Protein AF-A0A1V4X1W6-F1 (afdb_monomer)

Nearest PDB structures (foldseek):
  5xpy-assembly1_A  TM=8.934E-01  e=1.002E+00  Mus musculus
  6xtj-assembly1_AAA  TM=8.669E-01  e=1.571E+00  Homo sapiens
  5xpz-assembly1_A  TM=8.673E-01  e=2.800E+00  Mus musculus
  8usc-assembly1_B  TM=3.085E-01  e=2.986E+00  Homo sapiens
  5u68-assembly1_A  TM=1.345E-01  e=1.140E+00  Human respiratory syncytial virus A2

Secondary structure (DSSP, 8-state):
---B--EEEEEESSEEEEEE--EETTEE-SEEEEEETTTEEEEEESS-GGGGGGTHHHHIIIII--TTSS-HHHHHHHHHHHHHHHHHHHH----HHHHHHTTGGGT--GGGEEEEEEETTTTEEEEEETTS-EEEEEPPP-

Radius of gyration: 19.86 Å; Cα contacts (8 Å, |Δi|>4): 185; chains: 1; bounding box: 46×30×57 Å

Foldseek 3Di:
DDWDWDFDDFDDDQETEGETFTDDPNDTDAWDWDDDAQRHGYIYGHPALCVCVVCQVVCCVPGHDDPVDDDPVVSSVVSVVRSLVVRCVVVVDDDLCVVCVVVCVVVDDSQQFDDWDADVVQQKIWTQGPVRDIDIDHHDDD

Sequence (142 aa):
MPVRVTSRDTNRLDYGWHRSAIECEGKEIKIVSIIEGRAEGDIYYTNGPEDFFAVDDAVFDMTIYHEEGDTYDTQRDSFARLISAEVMSITGRYPLSDLLDGMRVTGISPHEVRAIEINESERSMKITKTSGEIISVELLAA

Solvent-accessible surface area (backbone atoms only — not comparable to full-atom values): 8517 Å² total; per-residue (Å²): 136,87,76,52,81,53,76,55,69,80,52,93,60,70,45,40,46,22,48,20,66,35,48,55,97,93,36,80,41,58,59,53,74,50,75,48,74,76,67,36,38,39,39,36,18,52,88,47,70,68,55,44,74,80,45,44,68,60,48,36,67,74,56,51,63,57,87,92,59,67,54,69,66,61,49,50,51,53,52,52,51,51,54,50,52,51,43,25,65,76,66,74,56,70,61,62,58,70,72,34,58,81,48,45,88,74,76,54,55,59,90,40,58,66,47,76,48,76,38,77,93,75,31,32,35,40,39,31,31,71,89,68,51,75,48,79,44,81,54,79,85,132

Mean predicted aligned error: 9.62 Å

Structure (mmCIF, N/CA/C/O backbone):
data_AF-A0A1V4X1W6-F1
#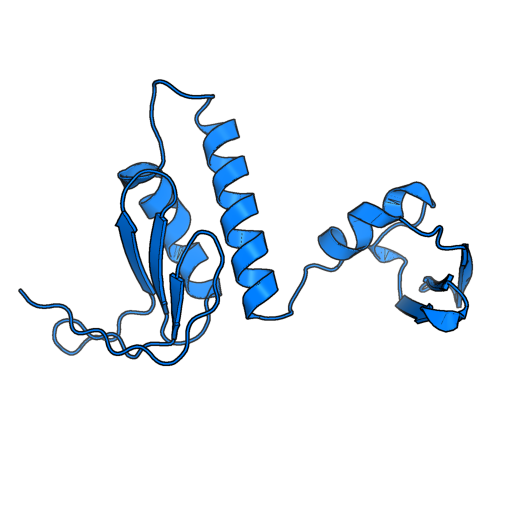
_entry.id   AF-A0A1V4X1W6-F1
#
loop_
_atom_site.group_PDB
_atom_site.id
_atom_site.type_symbol
_atom_site.label_atom_id
_atom_site.label_alt_id
_atom_site.label_comp_id
_atom_site.label_asym_id
_atom_site.label_entity_id
_atom_site.label_seq_id
_atom_site.pdbx_PDB_ins_code
_atom_site.Cartn_x
_atom_site.Cartn_y
_atom_site.Cartn_z
_atom_site.occupancy
_atom_site.B_iso_or_equiv
_atom_site.auth_seq_id
_atom_site.auth_comp_id
_atom_site.auth_asym_id
_atom_site.auth_atom_id
_atom_site.pdbx_PDB_model_num
ATOM 1 N N . MET A 1 1 ? 12.935 -0.883 -28.711 1.00 47.25 1 MET A N 1
ATOM 2 C CA . MET A 1 1 ? 11.951 -1.961 -28.978 1.00 47.25 1 MET A CA 1
ATOM 3 C C . MET A 1 1 ? 10.688 -1.654 -28.182 1.00 47.25 1 MET A C 1
ATOM 5 O O . MET A 1 1 ? 10.845 -1.085 -27.109 1.00 47.25 1 MET A O 1
ATOM 9 N N . PRO A 1 2 ? 9.472 -1.922 -28.691 1.00 60.38 2 PRO A N 1
ATOM 10 C CA . PRO A 1 2 ? 8.252 -1.444 -28.041 1.00 60.38 2 PRO A CA 1
ATOM 11 C C . PRO A 1 2 ? 7.747 -2.421 -26.967 1.00 60.38 2 PRO A C 1
ATOM 13 O O . PRO A 1 2 ? 7.393 -3.555 -27.279 1.00 60.38 2 PRO A O 1
ATOM 16 N N . VAL A 1 3 ? 7.680 -1.963 -25.716 1.00 60.38 3 VAL A N 1
ATOM 17 C CA . VAL A 1 3 ? 6.860 -2.583 -24.661 1.00 60.38 3 VAL A CA 1
ATOM 18 C C . VAL A 1 3 ? 5.398 -2.231 -24.942 1.00 60.38 3 VAL A C 1
ATOM 20 O O . VAL A 1 3 ? 5.100 -1.091 -25.306 1.00 60.38 3 VAL A O 1
ATOM 23 N N . ARG A 1 4 ? 4.481 -3.196 -24.809 1.00 60.34 4 ARG A N 1
ATOM 24 C CA . ARG A 1 4 ? 3.044 -2.972 -25.016 1.00 60.34 4 ARG A CA 1
ATOM 25 C C . ARG A 1 4 ? 2.317 -2.979 -23.676 1.00 60.34 4 ARG A C 1
ATOM 27 O O . ARG A 1 4 ? 2.410 -3.951 -22.935 1.00 60.34 4 ARG A O 1
ATOM 34 N N . VAL A 1 5 ? 1.575 -1.909 -23.404 1.00 66.12 5 VAL A N 1
ATOM 35 C CA . VAL A 1 5 ? 0.785 -1.724 -22.180 1.00 66.12 5 VAL A CA 1
ATOM 36 C C . VAL A 1 5 ? -0.670 -1.464 -22.569 1.00 66.12 5 VAL A C 1
ATOM 38 O O . VAL A 1 5 ? -0.945 -0.790 -23.562 1.00 66.12 5 VAL A O 1
ATOM 41 N N . THR A 1 6 ? -1.626 -2.051 -21.852 1.00 65.50 6 THR A N 1
ATOM 42 C CA . THR A 1 6 ? -3.065 -1.842 -22.084 1.00 65.50 6 THR A CA 1
ATOM 43 C C . THR A 1 6 ? -3.766 -1.746 -20.737 1.00 65.50 6 THR A C 1
ATOM 45 O O . THR A 1 6 ? -3.961 -2.771 -20.084 1.00 65.50 6 THR A O 1
ATOM 48 N N . SER A 1 7 ? -4.118 -0.523 -20.333 1.00 48.66 7 SER A N 1
ATOM 49 C CA . SER A 1 7 ? -4.685 -0.234 -19.017 1.00 48.66 7 SER A CA 1
ATOM 50 C C . SER A 1 7 ? -6.192 -0.458 -18.958 1.00 48.66 7 SER A C 1
ATOM 52 O O . SER A 1 7 ? -6.927 -0.268 -19.934 1.00 48.66 7 SER A O 1
ATOM 54 N N . ARG A 1 8 ? -6.651 -0.874 -17.779 1.00 49.22 8 ARG A N 1
ATOM 55 C CA . ARG A 1 8 ? -8.054 -0.870 -17.374 1.00 49.22 8 ARG A CA 1
ATOM 56 C C . ARG A 1 8 ? -8.092 -0.340 -15.939 1.00 49.22 8 ARG A C 1
ATOM 58 O O . ARG A 1 8 ? -7.504 -0.957 -15.058 1.00 49.22 8 ARG A O 1
ATOM 65 N N . ASP A 1 9 ? -8.758 0.798 -15.768 1.00 50.00 9 ASP A N 1
ATOM 66 C CA . ASP A 1 9 ? -8.992 1.533 -14.514 1.00 50.00 9 ASP A CA 1
ATOM 67 C C . ASP A 1 9 ? -7.821 2.363 -13.952 1.00 50.00 9 ASP A C 1
ATOM 69 O O . ASP A 1 9 ? -6.660 1.972 -14.019 1.00 50.00 9 ASP A O 1
ATOM 73 N N . THR A 1 10 ? -8.172 3.532 -13.395 1.00 45.25 10 THR A N 1
ATOM 74 C CA . THR A 1 10 ? -7.273 4.526 -12.783 1.00 45.25 10 THR A CA 1
ATOM 75 C C . THR A 1 10 ? -7.768 4.896 -11.387 1.00 45.25 10 THR A C 1
ATOM 77 O O . THR A 1 10 ? -8.882 5.412 -11.261 1.00 45.25 10 THR A O 1
ATOM 80 N N . ASN A 1 11 ? -6.927 4.734 -10.366 1.00 43.75 11 ASN A N 1
ATOM 81 C CA . ASN A 1 11 ? -7.090 5.397 -9.067 1.00 43.75 11 ASN A CA 1
ATOM 82 C C . ASN A 1 11 ? -6.104 6.571 -8.989 1.00 43.75 11 ASN A C 1
ATOM 84 O O . ASN A 1 11 ? -4.954 6.426 -9.393 1.00 43.75 11 ASN A O 1
ATOM 88 N N . ARG A 1 12 ? -6.557 7.739 -8.511 1.00 41.41 12 ARG A N 1
ATOM 89 C CA . ARG A 1 12 ? -5.704 8.926 -8.329 1.00 41.41 12 ARG A CA 1
ATOM 90 C C . ARG A 1 12 ? -5.144 8.966 -6.908 1.00 41.41 12 ARG A C 1
ATOM 92 O O . ARG A 1 12 ? -5.855 9.372 -5.991 1.00 41.41 12 ARG A O 1
ATOM 99 N N . LEU A 1 13 ? -3.882 8.572 -6.784 1.00 49.59 13 LEU A N 1
ATOM 100 C CA . LEU A 1 13 ? -2.917 9.015 -5.772 1.00 49.59 13 LEU A CA 1
ATOM 101 C C . LEU A 1 13 ? -1.665 9.513 -6.539 1.00 49.59 13 LEU A C 1
ATOM 103 O O . LEU A 1 13 ? -1.776 9.703 -7.754 1.00 49.59 13 LEU A O 1
ATOM 107 N N . ASP A 1 14 ? -0.548 9.815 -5.871 1.00 70.00 14 ASP A N 1
ATOM 108 C CA . ASP A 1 14 ? 0.637 10.453 -6.483 1.00 70.00 14 ASP A CA 1
ATOM 109 C C . ASP A 1 14 ? 1.159 9.668 -7.712 1.00 70.00 14 ASP A C 1
ATOM 111 O O . ASP A 1 14 ? 1.602 10.274 -8.692 1.00 70.00 14 ASP A O 1
ATOM 115 N N . TYR A 1 15 ? 0.966 8.340 -7.736 1.00 81.44 15 TYR A N 1
ATOM 116 C CA . TYR A 1 15 ? 1.095 7.515 -8.944 1.00 81.44 15 TYR A CA 1
ATOM 117 C C . TYR A 1 15 ? -0.257 7.086 -9.544 1.00 81.44 15 TYR A C 1
ATOM 119 O O . TYR A 1 15 ? -1.222 6.752 -8.850 1.00 81.44 15 TYR A O 1
ATOM 127 N N . GLY A 1 16 ? -0.314 7.008 -10.875 1.00 87.62 16 GLY A N 1
ATOM 128 C CA . GLY A 1 16 ? -1.393 6.352 -11.607 1.00 87.62 16 GLY A CA 1
ATOM 129 C C . GLY A 1 16 ? -1.219 4.834 -11.585 1.00 87.62 16 GLY A C 1
ATOM 130 O O . GLY A 1 16 ? -0.298 4.304 -12.199 1.00 87.62 16 GLY A O 1
ATOM 131 N N . TRP A 1 17 ? -2.106 4.107 -10.905 1.00 90.62 17 TRP A N 1
ATOM 132 C CA . TRP A 1 17 ? -2.043 2.642 -10.845 1.00 90.62 17 TRP A CA 1
ATOM 133 C C . TRP A 1 17 ? -3.004 1.989 -11.830 1.00 90.62 17 TRP A C 1
ATOM 135 O O . TRP A 1 17 ? -4.209 2.245 -11.788 1.00 90.62 17 TRP A O 1
ATOM 145 N N . HIS A 1 18 ? -2.479 1.084 -12.657 1.00 90.38 18 HIS A N 1
ATOM 146 C CA . HIS A 1 18 ? -3.216 0.478 -13.763 1.00 90.38 18 HIS A CA 1
ATOM 147 C C . HIS A 1 18 ? -3.044 -1.033 -13.780 1.00 90.38 18 HIS A C 1
ATOM 149 O O . HIS A 1 18 ? -1.946 -1.556 -14.000 1.00 90.38 18 HIS A O 1
ATOM 155 N N . ARG A 1 19 ? -4.151 -1.769 -13.681 1.00 90.50 19 ARG A N 1
ATOM 156 C CA . ARG A 1 19 ? -4.098 -3.202 -13.959 1.00 90.50 19 ARG A CA 1
ATOM 157 C C . ARG A 1 19 ? -3.978 -3.421 -15.464 1.00 90.50 19 ARG A C 1
ATOM 159 O O . ARG A 1 19 ? -4.804 -2.934 -16.236 1.00 90.50 19 ARG A O 1
ATOM 166 N N . SER A 1 20 ? -2.951 -4.149 -15.887 1.00 89.44 20 SER A N 1
ATOM 167 C CA . SER A 1 20 ? -2.607 -4.309 -17.301 1.00 89.44 20 SER A CA 1
ATOM 168 C C . SER A 1 20 ? -2.058 -5.693 -17.603 1.00 89.44 20 SER A C 1
ATOM 170 O O . SER A 1 20 ? -1.350 -6.277 -16.794 1.00 89.44 20 SER A O 1
ATOM 172 N N . ALA A 1 21 ? -2.331 -6.201 -18.804 1.00 88.81 21 ALA A N 1
ATOM 173 C CA . ALA A 1 21 ? -1.549 -7.300 -19.362 1.00 88.81 21 ALA A CA 1
ATOM 174 C C . ALA A 1 21 ? -0.254 -6.721 -19.944 1.00 88.81 21 ALA A C 1
ATOM 176 O O . ALA A 1 21 ? -0.317 -5.823 -20.788 1.00 88.81 21 ALA A O 1
ATOM 177 N N . ILE A 1 22 ? 0.898 -7.211 -19.483 1.00 90.00 22 ILE A N 1
ATOM 178 C CA . ILE A 1 22 ? 2.210 -6.692 -19.873 1.00 90.00 22 ILE A CA 1
ATOM 179 C C . ILE A 1 22 ? 3.047 -7.845 -20.412 1.00 90.00 22 ILE A C 1
ATOM 181 O O . ILE A 1 22 ? 3.196 -8.884 -19.769 1.00 90.00 22 ILE A O 1
ATOM 185 N N . GLU A 1 23 ? 3.608 -7.649 -21.598 1.00 89.94 23 GLU A N 1
ATOM 186 C CA . GLU A 1 23 ? 4.396 -8.663 -22.283 1.00 89.94 23 GLU A CA 1
ATOM 187 C C . GLU A 1 23 ? 5.621 -8.028 -22.945 1.00 89.94 23 GLU A C 1
ATOM 189 O O . GLU A 1 23 ? 5.535 -6.962 -23.563 1.00 89.94 23 GLU A O 1
ATOM 194 N N . CYS A 1 24 ? 6.761 -8.705 -22.836 1.00 85.25 24 CYS A N 1
ATOM 195 C CA . CYS A 1 24 ? 7.984 -8.380 -23.555 1.00 85.25 24 CYS A CA 1
ATOM 196 C C . CYS A 1 24 ? 8.534 -9.659 -24.199 1.00 85.25 24 CYS A C 1
ATOM 198 O O . CYS A 1 24 ? 8.854 -10.618 -23.502 1.00 85.25 24 CYS A O 1
ATOM 200 N N . GLU A 1 25 ? 8.618 -9.687 -25.532 1.00 88.81 25 GLU A N 1
ATOM 201 C CA . GLU A 1 25 ? 9.162 -10.822 -26.301 1.00 88.81 25 GLU A CA 1
ATOM 202 C C . GLU A 1 25 ? 8.529 -12.192 -25.970 1.00 88.81 25 GLU A C 1
ATOM 204 O O . GLU A 1 25 ? 9.233 -13.192 -25.820 1.00 88.81 25 GLU A O 1
ATOM 209 N N . GLY A 1 26 ? 7.200 -12.271 -25.830 1.00 85.62 26 GLY A N 1
ATOM 210 C CA . GLY A 1 26 ? 6.538 -13.536 -25.483 1.00 85.62 26 GLY A CA 1
ATOM 211 C C . GLY A 1 26 ? 6.534 -13.859 -23.989 1.00 85.62 26 GLY A C 1
ATOM 212 O O . GLY A 1 26 ? 5.999 -14.895 -23.596 1.00 85.62 26 GLY A O 1
ATOM 213 N N . LYS A 1 27 ? 7.157 -13.022 -23.150 1.00 88.12 27 LYS A N 1
ATOM 214 C CA . LYS A 1 27 ? 7.247 -13.227 -21.701 1.00 88.12 27 LYS A CA 1
ATOM 215 C C . LYS A 1 27 ? 6.343 -12.252 -20.971 1.00 88.12 27 LYS A C 1
ATOM 217 O O . LYS A 1 27 ? 6.411 -11.046 -21.199 1.00 88.12 27 LYS A O 1
ATOM 222 N N . GLU A 1 28 ? 5.543 -12.785 -20.059 1.00 89.12 28 GLU A N 1
ATOM 223 C CA . GLU A 1 28 ? 4.740 -11.979 -19.148 1.00 89.12 28 GLU A CA 1
ATOM 224 C C . GLU A 1 28 ? 5.646 -11.183 -18.201 1.00 89.12 28 GLU A C 1
ATOM 226 O O . GLU A 1 28 ? 6.596 -11.718 -17.623 1.00 89.12 28 GLU A O 1
ATOM 231 N N . ILE A 1 29 ? 5.335 -9.900 -18.040 1.00 90.38 29 ILE A N 1
ATOM 232 C CA . ILE A 1 29 ? 5.993 -9.005 -17.093 1.00 90.38 29 ILE A CA 1
ATOM 233 C C . ILE A 1 29 ? 4.996 -8.685 -15.983 1.00 90.38 29 ILE A C 1
ATOM 235 O O . ILE A 1 29 ? 3.863 -8.305 -16.256 1.00 90.38 29 ILE A O 1
ATOM 239 N N . LYS A 1 30 ? 5.413 -8.837 -14.723 1.00 91.94 30 LYS A N 1
ATOM 240 C CA . LYS A 1 30 ? 4.515 -8.621 -13.579 1.00 91.94 30 LYS A CA 1
ATOM 241 C C . LYS A 1 30 ? 4.224 -7.153 -13.300 1.00 91.94 30 LYS A C 1
ATOM 243 O O . LYS A 1 30 ? 3.111 -6.807 -12.916 1.00 91.94 30 LYS A O 1
ATOM 248 N N . ILE A 1 31 ? 5.241 -6.317 -13.474 1.00 92.62 31 ILE A N 1
ATOM 249 C CA . ILE A 1 31 ? 5.223 -4.915 -13.085 1.00 92.62 31 ILE A CA 1
ATOM 250 C C . ILE A 1 31 ? 6.061 -4.090 -14.062 1.00 92.62 31 ILE A C 1
ATOM 252 O O . ILE A 1 31 ? 7.148 -4.507 -14.467 1.00 92.62 31 ILE A O 1
ATOM 256 N N . VAL A 1 32 ? 5.554 -2.923 -14.440 1.00 90.81 32 VAL A N 1
ATOM 257 C CA . VAL A 1 32 ? 6.296 -1.877 -15.150 1.00 90.81 32 VAL A CA 1
ATOM 258 C C . VAL A 1 32 ? 5.939 -0.551 -14.508 1.00 90.81 32 VAL A C 1
ATOM 260 O O . VAL A 1 32 ? 4.763 -0.240 -14.363 1.00 90.81 32 VAL A O 1
ATOM 263 N N . SER A 1 33 ? 6.942 0.246 -14.169 1.00 88.69 33 SER A N 1
ATOM 264 C CA . SER A 1 33 ? 6.752 1.607 -13.682 1.00 88.69 33 SER A CA 1
ATOM 265 C C . SER A 1 33 ? 7.399 2.604 -14.629 1.00 88.69 33 SER A C 1
ATOM 267 O O . SER A 1 33 ? 8.543 2.426 -15.051 1.00 88.69 33 SER A O 1
ATOM 269 N N . ILE A 1 34 ? 6.660 3.656 -14.951 1.00 87.75 34 ILE A N 1
ATOM 270 C CA . ILE A 1 34 ? 7.121 4.805 -15.718 1.00 87.75 34 ILE A CA 1
ATOM 271 C C . ILE A 1 34 ? 7.078 5.981 -14.756 1.00 87.75 34 ILE A C 1
ATOM 273 O O . ILE A 1 34 ? 6.006 6.502 -14.475 1.00 87.75 34 ILE A O 1
ATOM 277 N N . ILE A 1 35 ? 8.236 6.340 -14.212 1.00 81.75 35 ILE A N 1
ATOM 278 C CA . ILE A 1 35 ? 8.356 7.409 -13.221 1.00 81.75 35 ILE A CA 1
ATOM 279 C C . ILE A 1 35 ? 8.777 8.691 -13.939 1.00 81.75 35 ILE A C 1
ATOM 281 O O . ILE A 1 35 ? 9.783 8.716 -14.652 1.00 81.75 35 ILE A O 1
ATOM 285 N N . GLU A 1 36 ? 7.993 9.746 -13.757 1.00 73.19 36 GLU A N 1
ATOM 286 C CA . GLU A 1 36 ? 8.233 11.093 -14.255 1.00 73.19 36 GLU A CA 1
ATOM 287 C C . GLU A 1 36 ? 8.593 12.001 -13.064 1.00 73.19 36 GLU A C 1
ATOM 289 O O . GLU A 1 36 ? 7.819 12.207 -12.135 1.00 73.19 36 GLU A O 1
ATOM 294 N N . GLY A 1 37 ? 9.809 12.552 -13.047 1.00 65.38 37 GLY A N 1
ATOM 295 C CA . GLY A 1 37 ? 10.247 13.401 -11.934 1.00 65.38 37 GLY A CA 1
ATOM 296 C C . GLY A 1 37 ? 10.466 12.630 -10.624 1.00 65.38 37 GLY A C 1
ATOM 297 O O . GLY A 1 37 ? 10.954 11.506 -10.642 1.00 65.38 37 GLY A O 1
ATOM 298 N N . ARG A 1 38 ? 10.193 13.272 -9.475 1.00 60.69 38 ARG A N 1
ATOM 299 C CA . ARG A 1 38 ? 10.545 12.735 -8.141 1.00 60.69 38 ARG A CA 1
ATOM 300 C C . ARG A 1 38 ? 9.457 11.873 -7.489 1.00 60.69 38 ARG A C 1
ATOM 302 O 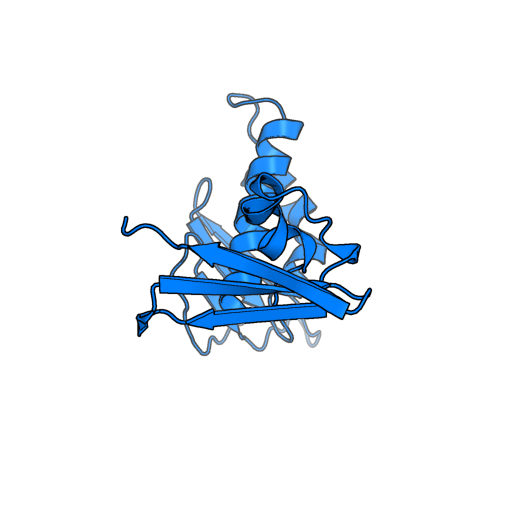O . ARG A 1 38 ? 9.781 11.161 -6.545 1.00 60.69 38 ARG A O 1
ATOM 309 N N . ALA A 1 39 ? 8.200 11.973 -7.927 1.00 62.97 39 ALA A N 1
ATOM 310 C CA . ALA A 1 39 ? 7.071 11.262 -7.312 1.00 62.97 39 ALA A CA 1
ATOM 311 C C . ALA A 1 39 ? 5.805 11.232 -8.192 1.00 62.97 39 ALA A C 1
ATOM 313 O O . ALA A 1 39 ? 4.704 11.120 -7.671 1.00 62.97 39 ALA A O 1
ATOM 314 N N . GLU A 1 40 ? 5.941 11.392 -9.508 1.00 74.69 40 GLU A N 1
ATOM 315 C CA . GLU A 1 40 ? 4.812 11.346 -10.438 1.00 74.69 40 GLU A CA 1
ATOM 316 C C . GLU A 1 40 ? 5.058 10.209 -11.433 1.00 74.69 40 GLU A C 1
ATOM 318 O O . GLU A 1 40 ? 6.198 9.804 -11.667 1.00 74.69 40 GLU A O 1
ATOM 323 N N . GLY A 1 41 ? 4.000 9.646 -12.006 1.00 84.00 41 GLY A N 1
ATOM 324 C CA . GLY A 1 41 ? 4.132 8.617 -13.033 1.00 84.00 41 GLY A CA 1
ATOM 325 C C . GLY A 1 41 ? 3.055 7.548 -12.967 1.00 84.00 41 GLY A C 1
ATOM 326 O O . GLY A 1 41 ? 2.086 7.660 -12.220 1.00 84.00 41 GLY A O 1
ATOM 327 N N . ASP A 1 42 ? 3.248 6.492 -13.750 1.00 89.25 42 ASP A N 1
ATOM 328 C CA . ASP A 1 42 ? 2.312 5.381 -13.868 1.00 89.25 42 ASP A CA 1
ATOM 329 C C . ASP A 1 42 ? 2.958 4.047 -13.481 1.00 89.25 42 ASP A C 1
ATOM 331 O O . ASP A 1 42 ? 4.055 3.703 -13.931 1.00 89.25 42 ASP A O 1
ATOM 335 N N . ILE A 1 43 ? 2.233 3.245 -12.706 1.00 91.44 43 ILE A N 1
ATOM 336 C CA . ILE A 1 43 ? 2.602 1.884 -12.323 1.00 91.44 43 ILE A CA 1
ATOM 337 C C . ILE A 1 43 ? 1.581 0.908 -12.912 1.00 91.44 43 ILE A C 1
ATOM 339 O O . ILE A 1 43 ? 0.380 0.969 -12.644 1.00 91.44 43 ILE A O 1
ATOM 343 N N . TYR A 1 44 ? 2.075 -0.033 -13.708 1.00 92.25 44 TYR A N 1
ATOM 344 C CA . TYR A 1 44 ? 1.296 -1.044 -14.409 1.00 92.25 44 TYR A CA 1
ATOM 345 C C . TYR A 1 44 ? 1.582 -2.426 -13.826 1.00 92.25 44 TYR A C 1
ATOM 347 O O . TYR A 1 44 ? 2.731 -2.863 -13.849 1.00 92.25 44 TYR A O 1
ATOM 355 N N . TYR A 1 45 ? 0.553 -3.143 -13.371 1.00 92.94 45 TYR A N 1
ATOM 356 C CA . TYR A 1 45 ? 0.685 -4.464 -12.735 1.00 92.94 45 TYR A CA 1
ATOM 357 C C . TYR A 1 45 ? -0.254 -5.514 -13.355 1.00 92.94 45 TYR A C 1
ATOM 359 O O . TYR A 1 45 ? -1.371 -5.184 -13.760 1.00 92.94 45 TYR A O 1
ATOM 367 N N . THR A 1 46 ? 0.154 -6.790 -13.406 1.00 90.94 46 THR A N 1
ATOM 368 C CA . THR A 1 46 ? -0.690 -7.878 -13.954 1.00 90.94 46 THR A CA 1
ATOM 369 C C . THR A 1 46 ? -1.634 -8.499 -12.922 1.00 90.94 46 THR A C 1
ATOM 371 O O . THR A 1 46 ? -2.847 -8.597 -13.161 1.00 90.94 46 THR A O 1
ATOM 374 N N . ASN A 1 47 ? -1.111 -8.912 -11.763 1.00 89.88 47 ASN A N 1
ATOM 375 C CA . ASN A 1 47 ? -1.880 -9.670 -10.769 1.00 89.88 47 ASN A CA 1
ATOM 376 C C . ASN A 1 47 ? -2.413 -8.787 -9.646 1.00 89.88 47 ASN A C 1
ATOM 378 O O . ASN A 1 47 ? -3.627 -8.744 -9.433 1.00 89.88 47 ASN A O 1
ATOM 382 N N . GLY A 1 48 ? -1.516 -8.080 -8.964 1.00 91.75 48 GLY A N 1
ATOM 383 C CA . GLY A 1 48 ? -1.849 -7.163 -7.883 1.00 91.75 48 GLY A CA 1
ATOM 384 C C . GLY A 1 48 ? -0.796 -6.065 -7.741 1.00 91.75 48 GLY A C 1
ATOM 385 O O . GLY A 1 48 ? 0.348 -6.264 -8.152 1.00 91.75 48 GLY A O 1
ATOM 386 N N . PRO A 1 49 ? -1.168 -4.906 -7.177 1.00 92.50 49 PRO A N 1
ATOM 387 C CA . PRO A 1 49 ? -0.241 -3.794 -6.985 1.00 92.50 49 PRO A CA 1
ATOM 388 C C . PRO A 1 49 ? 0.917 -4.148 -6.032 1.00 92.50 49 PRO A C 1
ATOM 390 O O . PRO A 1 49 ? 1.972 -3.528 -6.104 1.00 92.50 49 PRO A O 1
ATOM 393 N N . GLU A 1 50 ? 0.781 -5.192 -5.204 1.00 93.75 50 GLU A N 1
ATOM 394 C CA . GLU A 1 50 ? 1.858 -5.699 -4.340 1.00 93.75 50 GLU A CA 1
ATOM 395 C C . GLU A 1 50 ? 3.065 -6.241 -5.111 1.00 93.75 50 GLU A C 1
ATOM 397 O O . GLU A 1 50 ? 4.161 -6.295 -4.555 1.00 93.75 50 GLU A O 1
ATOM 402 N N . ASP A 1 51 ? 2.898 -6.629 -6.382 1.00 92.81 51 ASP A N 1
ATOM 403 C CA . ASP A 1 51 ? 4.021 -7.061 -7.223 1.00 92.81 51 ASP A CA 1
ATOM 404 C C . ASP A 1 51 ? 5.078 -5.943 -7.371 1.00 92.81 51 ASP A C 1
ATOM 406 O O . ASP A 1 51 ? 6.238 -6.232 -7.669 1.00 92.81 51 ASP A O 1
ATOM 410 N N . PHE A 1 52 ? 4.710 -4.679 -7.114 1.00 93.69 52 PHE A N 1
ATOM 411 C CA . PHE A 1 52 ? 5.638 -3.551 -7.092 1.00 93.69 52 PHE A CA 1
ATOM 412 C C . PHE A 1 52 ? 6.709 -3.661 -5.999 1.00 93.69 52 PHE A C 1
ATOM 414 O O . PHE A 1 52 ? 7.844 -3.263 -6.239 1.00 93.69 52 PHE A O 1
ATOM 421 N N . PHE A 1 53 ? 6.422 -4.293 -4.855 1.00 93.44 53 PHE A N 1
ATOM 422 C CA . PHE A 1 53 ? 7.416 -4.503 -3.790 1.00 93.44 53 PHE A CA 1
ATOM 423 C C . PHE A 1 53 ? 8.589 -5.402 -4.212 1.00 93.44 53 PHE A C 1
ATOM 425 O O . PHE A 1 53 ? 9.581 -5.505 -3.504 1.00 93.44 53 PHE A O 1
ATOM 432 N N . ALA A 1 54 ? 8.492 -6.092 -5.353 1.00 92.38 54 ALA A N 1
ATOM 433 C CA . ALA A 1 54 ? 9.612 -6.855 -5.897 1.00 92.38 54 ALA A CA 1
ATOM 434 C C . ALA A 1 54 ? 10.635 -5.980 -6.643 1.00 92.38 54 ALA A C 1
ATOM 436 O O . ALA A 1 54 ? 11.712 -6.469 -6.986 1.00 92.38 54 ALA A O 1
ATOM 437 N N . VAL A 1 55 ? 10.283 -4.729 -6.959 1.00 91.88 55 VAL A N 1
ATOM 438 C CA . VAL A 1 55 ? 11.099 -3.811 -7.766 1.00 91.88 55 VAL A CA 1
ATOM 439 C C . VAL A 1 55 ? 11.252 -2.425 -7.139 1.00 91.88 55 VAL A C 1
ATOM 441 O O . VAL A 1 55 ? 11.971 -1.600 -7.699 1.00 91.88 55 VAL A O 1
ATOM 444 N N . ASP A 1 56 ? 10.601 -2.153 -6.009 1.00 92.31 56 ASP A N 1
ATOM 445 C CA . ASP A 1 56 ? 10.543 -0.824 -5.396 1.00 92.31 56 ASP A CA 1
ATOM 446 C C . ASP A 1 56 ? 11.927 -0.310 -4.977 1.00 92.31 56 ASP A C 1
ATOM 448 O O . ASP A 1 56 ? 12.221 0.855 -5.221 1.00 92.31 56 ASP A O 1
ATOM 452 N N . ASP A 1 57 ? 12.804 -1.173 -4.455 1.00 92.56 57 ASP A N 1
ATOM 453 C CA . ASP A 1 57 ? 14.204 -0.834 -4.160 1.00 92.56 57 ASP A CA 1
ATOM 454 C C . ASP A 1 57 ? 14.940 -0.338 -5.414 1.00 92.56 57 ASP A C 1
ATOM 456 O O . ASP A 1 57 ? 15.568 0.718 -5.402 1.00 92.56 57 ASP A O 1
ATOM 460 N N . ALA A 1 58 ? 14.809 -1.056 -6.534 1.00 91.88 58 ALA A N 1
ATOM 461 C CA . ALA A 1 58 ? 15.463 -0.674 -7.784 1.00 91.88 58 ALA A CA 1
ATOM 462 C C . ALA A 1 58 ? 14.885 0.629 -8.356 1.00 91.88 58 ALA A C 1
ATOM 464 O O . ALA A 1 58 ? 15.626 1.468 -8.865 1.00 91.88 58 ALA A O 1
ATOM 465 N N . VAL A 1 59 ? 13.565 0.817 -8.266 1.00 90.31 59 VAL A N 1
ATOM 466 C CA . VAL A 1 59 ? 12.916 2.070 -8.669 1.00 90.31 59 VAL A CA 1
ATOM 467 C C . VAL A 1 59 ? 13.414 3.223 -7.801 1.00 90.31 59 VAL A C 1
ATOM 469 O O . VAL A 1 59 ? 13.773 4.274 -8.337 1.00 90.31 59 VAL A O 1
ATOM 472 N N . PHE A 1 60 ? 13.495 3.018 -6.487 1.00 91.00 60 PHE A N 1
ATOM 473 C CA . PHE A 1 60 ? 13.987 4.015 -5.551 1.00 91.00 60 PHE A CA 1
ATOM 474 C C . PHE A 1 60 ? 15.41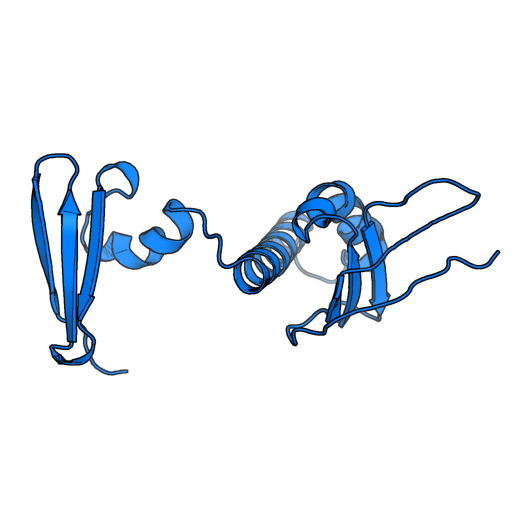6 4.442 -5.894 1.00 91.00 60 PHE A C 1
ATOM 476 O O . PHE A 1 60 ? 15.647 5.622 -6.160 1.00 91.00 60 PHE A O 1
ATOM 483 N N . ASP A 1 61 ? 16.336 3.483 -5.995 1.00 90.38 61 ASP A N 1
ATOM 484 C CA . ASP A 1 61 ? 17.754 3.736 -6.264 1.00 90.38 61 ASP A CA 1
ATOM 485 C C . ASP A 1 61 ? 17.990 4.433 -7.605 1.00 90.38 61 ASP A C 1
ATOM 487 O O . ASP A 1 61 ? 18.865 5.291 -7.727 1.00 90.38 61 ASP A O 1
ATOM 491 N N . MET A 1 62 ? 17.225 4.056 -8.631 1.00 87.31 62 MET A N 1
ATOM 492 C CA . MET A 1 62 ? 17.449 4.541 -9.992 1.00 87.31 62 MET A CA 1
ATOM 493 C C . MET A 1 62 ? 16.744 5.860 -10.303 1.00 87.31 62 MET A C 1
ATOM 495 O O . MET A 1 62 ? 17.177 6.559 -11.221 1.00 87.31 62 MET A O 1
ATOM 499 N N . THR A 1 63 ? 15.637 6.174 -9.621 1.00 84.06 63 THR A N 1
ATOM 500 C CA . THR A 1 63 ? 14.752 7.280 -10.037 1.00 84.06 63 THR A CA 1
ATOM 501 C C . THR A 1 63 ? 14.347 8.240 -8.924 1.00 84.06 63 THR A C 1
ATOM 503 O O . THR A 1 63 ? 14.112 9.411 -9.216 1.00 84.06 63 THR A O 1
ATOM 506 N N . ILE A 1 64 ? 14.294 7.793 -7.666 1.00 85.31 64 ILE A N 1
ATOM 507 C CA . ILE A 1 64 ? 13.767 8.595 -6.548 1.00 85.31 64 ILE A CA 1
ATOM 508 C C . ILE A 1 64 ? 14.896 9.165 -5.682 1.00 85.31 64 ILE A C 1
ATOM 510 O O . ILE A 1 64 ? 14.847 10.329 -5.269 1.00 85.31 64 ILE A O 1
ATOM 514 N N . TYR A 1 65 ? 15.915 8.352 -5.399 1.00 86.69 65 TYR A N 1
ATOM 515 C CA . TYR A 1 65 ? 17.025 8.744 -4.544 1.00 86.69 65 TYR A CA 1
ATOM 516 C C . TYR A 1 65 ? 17.827 9.898 -5.154 1.00 86.69 65 TYR A C 1
ATOM 518 O O . TYR A 1 65 ? 18.133 9.929 -6.347 1.00 86.69 65 TYR A O 1
ATOM 526 N N . HIS A 1 66 ? 18.198 10.855 -4.306 1.00 83.62 66 HIS A N 1
ATOM 527 C CA . HIS A 1 66 ? 19.063 11.968 -4.676 1.00 83.62 66 HIS A CA 1
ATOM 528 C C . HIS A 1 66 ? 19.930 12.411 -3.495 1.00 83.62 66 HIS A C 1
ATOM 530 O O . HIS A 1 66 ? 19.475 12.469 -2.354 1.00 83.62 66 HIS A O 1
ATOM 536 N N . GLU A 1 67 ? 21.183 12.768 -3.783 1.00 84.44 67 GLU A N 1
ATOM 537 C CA . GLU A 1 67 ? 22.186 13.109 -2.762 1.00 84.44 67 GLU A CA 1
ATOM 538 C C . GLU A 1 67 ? 21.964 14.482 -2.110 1.00 84.44 67 GLU A C 1
ATOM 540 O O . GLU A 1 67 ? 22.408 14.716 -0.991 1.00 84.44 67 GLU A O 1
ATOM 545 N N . GLU A 1 68 ? 21.265 15.396 -2.788 1.00 78.56 68 GLU A N 1
ATOM 546 C CA . GLU A 1 68 ? 20.997 16.757 -2.290 1.00 78.56 68 GLU A CA 1
ATOM 547 C C . GLU A 1 68 ? 19.839 16.825 -1.271 1.00 78.56 68 GLU A C 1
ATOM 549 O O . GLU A 1 68 ? 19.442 17.915 -0.854 1.00 78.56 68 GLU A O 1
ATOM 554 N N . GLY A 1 69 ? 19.256 15.678 -0.917 1.00 68.94 69 GLY A N 1
ATOM 555 C CA . GLY A 1 69 ? 18.105 15.561 -0.026 1.00 68.94 69 GLY A CA 1
ATOM 556 C C . GLY A 1 69 ? 18.461 15.178 1.413 1.00 68.94 69 GLY A C 1
ATOM 557 O O . GLY A 1 69 ? 19.551 15.438 1.917 1.00 68.94 69 GLY A O 1
ATOM 558 N N . ASP A 1 70 ? 17.494 14.546 2.079 1.00 79.44 70 ASP A N 1
ATOM 559 C CA . ASP A 1 70 ? 17.690 13.873 3.368 1.00 79.44 70 ASP A CA 1
ATOM 560 C C . ASP A 1 70 ? 18.634 12.661 3.211 1.00 79.44 70 ASP A C 1
ATOM 562 O O . ASP A 1 70 ? 19.107 12.350 2.114 1.00 79.44 70 ASP A O 1
ATOM 566 N N . THR A 1 71 ? 18.905 11.928 4.285 1.00 90.88 71 THR A N 1
ATOM 567 C CA . THR A 1 71 ? 19.672 10.684 4.194 1.00 90.88 71 THR A CA 1
ATOM 568 C C . THR A 1 71 ? 18.959 9.662 3.306 1.00 90.88 71 THR A C 1
ATOM 570 O O . THR A 1 71 ? 17.736 9.691 3.138 1.00 90.88 71 THR A O 1
ATOM 573 N N . TYR A 1 72 ? 19.740 8.737 2.744 1.00 91.19 72 TYR A N 1
ATOM 574 C CA . TYR A 1 72 ? 19.208 7.602 1.991 1.00 91.19 72 TYR A CA 1
ATOM 575 C C . TYR A 1 72 ? 18.103 6.882 2.778 1.00 91.19 72 TYR A C 1
ATOM 577 O O . TYR A 1 72 ? 17.020 6.668 2.242 1.00 91.19 72 TYR A O 1
ATOM 585 N N . ASP A 1 73 ? 18.345 6.603 4.063 1.00 93.12 73 ASP A N 1
ATOM 586 C CA . ASP A 1 73 ? 17.402 5.892 4.930 1.00 93.12 73 ASP A CA 1
ATOM 587 C C . ASP A 1 73 ? 16.083 6.661 5.088 1.00 93.12 73 ASP A C 1
ATOM 589 O O . ASP A 1 73 ? 15.011 6.096 4.879 1.00 93.12 73 ASP A O 1
ATOM 593 N N . THR A 1 74 ? 16.137 7.970 5.363 1.00 90.06 74 THR A N 1
ATOM 594 C CA . THR A 1 74 ? 14.918 8.781 5.503 1.00 90.06 74 THR A CA 1
ATOM 595 C C . THR A 1 7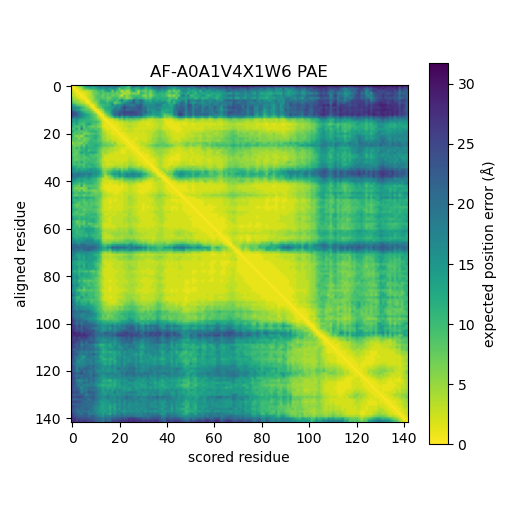4 ? 14.126 8.841 4.195 1.00 90.06 74 THR A C 1
ATOM 597 O O . THR A 1 74 ? 12.896 8.738 4.196 1.00 90.06 74 THR A O 1
ATOM 600 N N . GLN A 1 75 ? 14.817 9.004 3.062 1.00 89.06 75 GLN A N 1
ATOM 601 C CA . GLN A 1 75 ? 14.175 9.020 1.748 1.00 89.06 75 GLN A CA 1
ATOM 602 C C . GLN A 1 75 ? 13.544 7.659 1.418 1.00 89.06 75 GLN A C 1
ATOM 604 O O . GLN A 1 75 ? 12.407 7.614 0.940 1.00 89.06 75 GLN A O 1
ATOM 609 N N . ARG A 1 76 ? 14.243 6.556 1.719 1.00 93.19 76 ARG A N 1
ATOM 610 C CA . ARG A 1 76 ? 13.771 5.187 1.477 1.00 93.19 76 ARG A CA 1
ATOM 611 C C . ARG A 1 76 ? 12.544 4.867 2.316 1.00 93.19 76 ARG A C 1
ATOM 613 O O . ARG A 1 76 ? 11.590 4.305 1.776 1.00 93.19 76 ARG A O 1
ATOM 620 N N . ASP A 1 77 ? 12.546 5.258 3.588 1.00 91.00 77 ASP A N 1
ATOM 621 C CA . ASP A 1 77 ? 11.416 5.083 4.502 1.00 91.00 77 ASP A CA 1
ATOM 622 C C . ASP A 1 77 ? 10.198 5.898 4.054 1.00 91.00 77 ASP A C 1
ATOM 624 O O . ASP A 1 77 ? 9.070 5.400 4.064 1.00 91.00 77 ASP A O 1
ATOM 628 N N . SER A 1 78 ? 10.413 7.142 3.617 1.00 87.94 78 SER A N 1
ATOM 629 C CA . SER A 1 78 ? 9.346 7.995 3.085 1.00 87.94 78 SER A CA 1
ATOM 630 C C . SER A 1 78 ? 8.702 7.372 1.841 1.00 87.94 78 SER A C 1
ATOM 632 O O . SER A 1 78 ? 7.478 7.227 1.776 1.00 87.94 78 SER A O 1
ATOM 634 N N . PHE A 1 79 ? 9.524 6.913 0.892 1.00 89.69 79 PHE A N 1
ATOM 635 C CA . PHE A 1 79 ? 9.054 6.229 -0.311 1.00 89.69 79 PHE A CA 1
ATOM 636 C C . PHE A 1 79 ? 8.325 4.916 0.016 1.00 89.69 79 PHE A C 1
ATOM 638 O O . PHE A 1 79 ? 7.227 4.684 -0.489 1.00 89.69 79 PHE A O 1
ATOM 645 N N . ALA A 1 80 ? 8.873 4.098 0.925 1.00 91.31 80 ALA A N 1
ATOM 646 C CA . ALA A 1 80 ? 8.245 2.852 1.376 1.00 91.31 80 ALA A CA 1
ATOM 647 C C . ALA A 1 80 ? 6.833 3.094 1.919 1.00 91.31 80 ALA A C 1
ATOM 649 O O . ALA A 1 80 ? 5.892 2.364 1.593 1.00 91.31 80 ALA A O 1
ATOM 650 N N . ARG A 1 81 ? 6.687 4.130 2.754 1.00 87.81 81 ARG A N 1
ATOM 651 C CA . ARG A 1 81 ? 5.412 4.500 3.372 1.00 87.81 81 ARG A CA 1
ATOM 652 C C . ARG A 1 81 ? 4.397 4.977 2.345 1.00 87.81 81 ARG A C 1
ATOM 654 O O . ARG A 1 81 ? 3.235 4.595 2.455 1.00 87.81 81 ARG A O 1
ATOM 661 N N . LEU A 1 82 ? 4.825 5.777 1.368 1.00 88.19 82 LEU A N 1
ATOM 662 C CA . LEU A 1 82 ? 3.958 6.255 0.292 1.00 88.19 82 LEU A CA 1
ATOM 663 C C . LEU A 1 82 ? 3.414 5.082 -0.528 1.00 88.19 82 LEU A C 1
ATOM 665 O O . LEU A 1 82 ? 2.201 4.902 -0.600 1.00 88.19 82 LEU A O 1
ATOM 669 N N . ILE A 1 83 ? 4.296 4.226 -1.049 1.00 90.81 83 ILE A N 1
ATOM 670 C CA . ILE A 1 83 ? 3.900 3.062 -1.855 1.00 90.81 83 ILE A CA 1
ATOM 671 C C . ILE A 1 83 ? 2.997 2.120 -1.056 1.00 90.81 83 ILE A C 1
ATOM 673 O O . ILE A 1 83 ? 1.968 1.666 -1.555 1.00 90.81 83 ILE A O 1
ATOM 677 N N . SER A 1 84 ? 3.338 1.859 0.208 1.00 90.81 84 SER A N 1
ATOM 678 C CA . SER A 1 84 ? 2.514 1.022 1.084 1.00 90.81 84 SER A CA 1
ATOM 679 C C . SER A 1 84 ? 1.105 1.597 1.253 1.00 90.81 84 SER A C 1
ATOM 681 O O . SER A 1 84 ? 0.130 0.857 1.137 1.00 90.81 84 SER A O 1
ATOM 683 N N . ALA A 1 85 ? 0.976 2.910 1.465 1.00 85.88 85 ALA A N 1
ATOM 684 C CA . ALA A 1 85 ? -0.321 3.566 1.602 1.00 85.88 85 ALA A CA 1
ATOM 685 C C . ALA A 1 85 ? -1.168 3.466 0.320 1.00 85.88 85 ALA A C 1
ATOM 687 O O . ALA A 1 85 ? -2.367 3.186 0.400 1.00 85.88 85 ALA A O 1
ATOM 688 N N . GLU A 1 86 ? -0.559 3.638 -0.856 1.00 88.75 86 GLU A N 1
ATOM 689 C CA . GLU A 1 86 ? -1.259 3.507 -2.137 1.00 88.75 86 GLU A CA 1
ATOM 690 C C . GLU A 1 86 ? -1.726 2.069 -2.393 1.00 88.75 86 GLU A C 1
ATOM 692 O O . GLU A 1 86 ? -2.897 1.842 -2.705 1.00 88.75 86 GLU A O 1
ATOM 697 N N . VAL A 1 87 ? -0.854 1.078 -2.178 1.00 91.56 87 VAL A N 1
ATOM 698 C CA . VAL A 1 87 ? -1.193 -0.348 -2.315 1.00 91.56 87 VAL A CA 1
ATOM 699 C C . VAL A 1 87 ? -2.341 -0.736 -1.373 1.00 91.56 87 VAL A C 1
ATOM 701 O O . VAL A 1 87 ? -3.285 -1.417 -1.793 1.00 91.56 87 VAL A O 1
ATOM 704 N N . MET A 1 88 ? -2.319 -0.280 -0.116 1.00 88.88 88 MET A N 1
ATOM 705 C CA . MET A 1 88 ? -3.414 -0.519 0.835 1.00 88.88 88 MET A CA 1
ATOM 706 C C . MET A 1 88 ? -4.716 0.149 0.383 1.00 88.88 88 MET A C 1
ATOM 708 O O . MET A 1 88 ? -5.779 -0.467 0.466 1.00 88.88 88 MET A O 1
ATOM 712 N N . SER A 1 89 ? -4.643 1.372 -0.151 1.00 86.50 89 SER A N 1
ATOM 713 C CA . SER A 1 89 ? -5.807 2.089 -0.682 1.00 86.50 89 SER A CA 1
ATOM 714 C C . SER A 1 89 ? -6.439 1.366 -1.876 1.00 86.50 89 SER A C 1
ATOM 716 O O . SER A 1 89 ? -7.660 1.225 -1.932 1.00 86.50 89 SER A O 1
ATOM 718 N N . ILE A 1 90 ? -5.623 0.848 -2.800 1.00 87.88 90 ILE A N 1
ATOM 719 C CA . ILE A 1 90 ? -6.095 0.120 -3.988 1.00 87.88 90 ILE A CA 1
ATOM 720 C C . ILE A 1 90 ? -6.725 -1.220 -3.604 1.00 87.88 90 ILE A C 1
ATOM 722 O O . ILE A 1 90 ? -7.718 -1.640 -4.197 1.00 87.88 90 ILE A O 1
ATOM 726 N N . THR A 1 91 ? -6.137 -1.918 -2.635 1.00 88.62 91 THR A N 1
ATOM 727 C CA . THR A 1 91 ? -6.521 -3.298 -2.307 1.00 88.62 91 THR A CA 1
ATOM 728 C C . THR A 1 91 ? -7.573 -3.384 -1.206 1.00 88.62 91 THR A C 1
ATOM 730 O O . THR A 1 91 ? -8.208 -4.428 -1.053 1.00 88.62 91 THR A O 1
ATOM 733 N N . GLY A 1 92 ? -7.739 -2.322 -0.412 1.00 84.44 92 GLY A N 1
ATOM 734 C CA . GLY A 1 92 ? -8.537 -2.326 0.813 1.00 84.44 92 GLY A CA 1
ATOM 735 C C . GLY A 1 92 ? -7.967 -3.230 1.912 1.00 84.44 92 GLY A C 1
ATOM 736 O O . GLY A 1 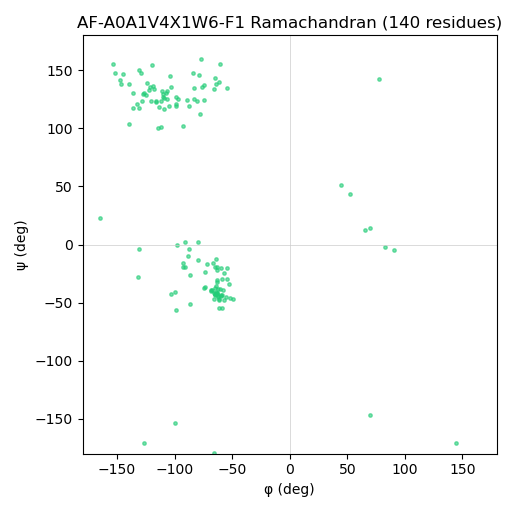92 ? -8.666 -3.534 2.880 1.00 84.44 92 GLY A O 1
ATOM 737 N N . ARG A 1 93 ? -6.724 -3.708 1.766 1.00 84.62 93 ARG A N 1
ATOM 738 C CA . ARG A 1 93 ? -6.064 -4.609 2.716 1.00 84.62 93 ARG A CA 1
ATOM 739 C C . ARG A 1 93 ? -5.040 -3.827 3.518 1.00 84.62 93 ARG A C 1
ATOM 741 O O . ARG A 1 93 ? -4.083 -3.318 2.954 1.00 84.62 93 ARG A O 1
ATOM 748 N N . TYR A 1 94 ? -5.223 -3.794 4.831 1.00 83.12 94 TYR A N 1
ATOM 749 C CA . TYR A 1 94 ? -4.343 -3.092 5.760 1.00 83.12 94 TYR A CA 1
ATOM 750 C C . TYR A 1 94 ? -3.733 -4.093 6.744 1.00 83.12 94 TYR A C 1
ATOM 752 O O . TYR A 1 94 ? -4.464 -4.953 7.256 1.00 83.12 94 TYR A O 1
ATOM 760 N N . PRO A 1 95 ? -2.426 -4.006 7.051 1.00 78.44 95 PRO A N 1
ATOM 761 C CA . PRO A 1 95 ? -1.872 -4.670 8.215 1.00 78.44 95 PRO A CA 1
ATOM 762 C C . PRO A 1 95 ? -2.651 -4.236 9.450 1.00 78.44 95 PRO A C 1
ATOM 764 O O . PRO A 1 95 ? -2.936 -3.054 9.646 1.00 78.44 95 PRO A O 1
ATOM 767 N N . LEU A 1 96 ? -2.999 -5.203 10.299 1.00 73.31 96 LEU A N 1
ATOM 768 C CA . LEU A 1 96 ? -3.727 -4.898 11.523 1.00 73.31 96 LEU A CA 1
ATOM 769 C C . LEU A 1 96 ? -2.926 -3.911 12.387 1.00 73.31 96 LEU A C 1
ATOM 771 O O . LEU A 1 96 ? -3.502 -2.979 12.922 1.00 73.31 96 LEU A O 1
ATOM 775 N N . SER A 1 97 ? -1.600 -4.053 12.467 1.00 74.88 97 SER A N 1
ATOM 776 C CA . SER A 1 97 ? -0.730 -3.089 13.154 1.00 74.88 97 SER A CA 1
ATOM 777 C C . SER A 1 97 ? -0.953 -1.655 12.689 1.00 74.88 97 SER A C 1
ATOM 779 O O . SER A 1 97 ? -1.106 -0.781 13.527 1.00 74.88 97 SER A O 1
ATOM 781 N N . ASP A 1 98 ? -1.041 -1.424 11.384 1.00 72.00 98 ASP A N 1
ATOM 782 C CA . ASP A 1 98 ? -1.096 -0.080 10.808 1.00 72.00 98 ASP A CA 1
ATOM 783 C C . ASP A 1 98 ? -2.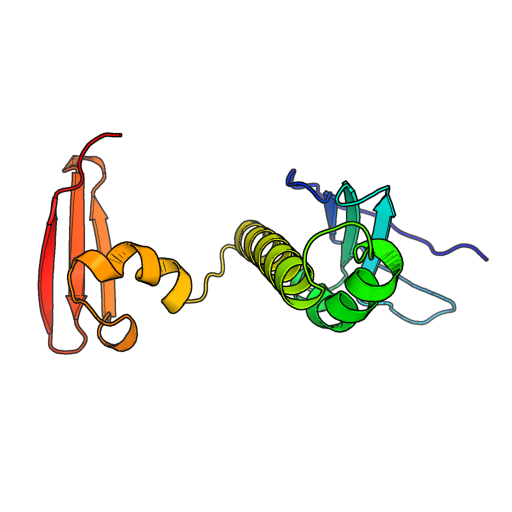467 0.556 11.045 1.00 72.00 98 ASP A C 1
ATOM 785 O O . ASP A 1 98 ? -2.568 1.740 11.363 1.00 72.00 98 ASP A O 1
ATOM 789 N N . LEU A 1 99 ? -3.530 -0.256 10.981 1.00 74.38 99 LEU A N 1
ATOM 790 C CA . LEU A 1 99 ? -4.877 0.166 11.361 1.00 74.38 99 LEU A CA 1
ATOM 791 C C . LEU A 1 99 ? -4.961 0.489 12.861 1.00 74.38 99 LEU A C 1
ATOM 793 O O . LEU A 1 99 ? -5.668 1.412 13.267 1.00 74.38 99 LEU A O 1
ATOM 797 N N . LEU A 1 100 ? -4.262 -0.290 13.691 1.00 73.81 100 LEU A N 1
ATOM 798 C CA . LEU A 1 100 ? -4.354 -0.210 15.146 1.00 73.81 100 LEU A CA 1
ATOM 799 C C . LEU A 1 100 ? -3.325 0.721 15.798 1.00 73.81 100 LEU A C 1
ATOM 801 O O . LEU A 1 100 ? -3.526 1.124 16.944 1.00 73.81 100 LEU A O 1
ATOM 805 N N . ASP A 1 101 ? -2.264 1.119 15.101 1.00 69.25 101 ASP A N 1
ATOM 806 C CA . ASP A 1 101 ? -1.222 1.997 15.641 1.00 69.25 101 ASP A CA 1
ATOM 807 C C . ASP A 1 101 ? -1.783 3.378 16.007 1.00 69.25 101 ASP A C 1
ATOM 809 O O . ASP A 1 101 ? -1.401 3.946 17.032 1.00 69.25 101 ASP A O 1
ATOM 813 N N . GLY A 1 102 ? -2.792 3.864 15.275 1.00 61.94 102 GLY A N 1
ATOM 814 C CA . GLY A 1 102 ? -3.554 5.065 15.643 1.00 61.94 102 GLY A CA 1
ATOM 815 C C . GLY A 1 102 ? -4.362 4.928 16.945 1.00 61.94 102 GLY A C 1
ATOM 816 O O . GLY A 1 102 ? -4.705 5.929 17.570 1.00 61.94 102 GLY A O 1
ATOM 817 N N . MET A 1 103 ? -4.631 3.700 17.401 1.00 64.69 103 MET A N 1
ATOM 818 C CA . MET A 1 103 ? -5.384 3.395 18.626 1.00 64.69 103 MET A CA 1
ATOM 819 C C . MET A 1 103 ? -4.501 3.080 19.839 1.00 64.69 103 MET A C 1
ATOM 821 O O . MET A 1 103 ? -5.033 2.895 20.940 1.00 64.69 103 MET A O 1
ATOM 825 N N . ARG A 1 104 ? -3.164 3.105 19.694 1.00 60.94 104 ARG A N 1
ATOM 826 C CA . ARG A 1 104 ? -2.209 2.909 20.807 1.00 60.94 104 ARG A CA 1
ATOM 827 C C . ARG A 1 104 ? -2.430 3.855 21.991 1.00 60.94 104 ARG A C 1
ATOM 829 O O . ARG A 1 104 ? -2.039 3.526 23.108 1.00 60.94 104 ARG A O 1
ATOM 836 N N . VAL A 1 105 ? -3.112 4.982 21.779 1.00 57.03 105 VAL A N 1
ATOM 837 C CA . VAL A 1 105 ? -3.511 5.944 22.823 1.00 57.03 105 VAL A CA 1
ATOM 838 C C . VAL A 1 105 ? -4.360 5.296 23.931 1.00 57.03 105 VAL A C 1
ATOM 840 O O . VAL A 1 105 ? -4.348 5.758 25.066 1.00 57.03 105 VAL A O 1
ATOM 843 N N . THR A 1 106 ? -5.050 4.188 23.643 1.00 62.09 106 THR A N 1
ATOM 844 C CA . THR A 1 106 ? -5.913 3.483 24.609 1.00 62.09 106 THR A CA 1
ATOM 845 C C . THR A 1 106 ? -5.201 2.383 25.407 1.00 62.09 106 THR A C 1
ATOM 847 O O . THR A 1 106 ? -5.833 1.707 26.217 1.00 62.09 106 THR A O 1
ATOM 850 N N . GLY A 1 107 ? -3.892 2.182 25.198 1.00 69.44 107 GLY A N 1
ATOM 851 C CA . GLY A 1 107 ? -3.126 1.113 25.852 1.00 69.44 107 GLY A CA 1
ATOM 852 C C . GLY A 1 107 ? -3.481 -0.297 25.367 1.00 69.44 107 GLY A C 1
ATOM 853 O O . GLY A 1 107 ? -3.114 -1.276 26.012 1.00 69.44 107 GLY A O 1
ATOM 854 N N . ILE A 1 108 ? -4.200 -0.410 24.247 1.00 74.62 108 ILE A N 1
ATOM 855 C CA . ILE A 1 108 ? -4.594 -1.685 23.646 1.00 74.62 108 ILE A CA 1
ATOM 856 C C . ILE A 1 108 ? -3.501 -2.136 22.682 1.00 74.62 108 ILE A C 1
ATOM 858 O O . ILE A 1 108 ? -3.144 -1.414 21.748 1.00 74.62 108 ILE A O 1
ATOM 862 N N . SER A 1 109 ? -2.979 -3.344 22.892 1.00 77.62 109 SER A N 1
ATOM 863 C CA . SER A 1 109 ? -2.041 -3.950 21.952 1.00 77.62 109 SER A CA 1
ATOM 864 C C . SER A 1 109 ? -2.787 -4.471 20.717 1.00 77.62 109 SER A C 1
ATOM 866 O O . SER A 1 109 ? -3.803 -5.153 20.878 1.00 77.62 109 SER A O 1
ATOM 868 N N . PRO A 1 110 ? -2.285 -4.245 19.486 1.00 76.56 110 PRO A N 1
ATOM 869 C CA . PRO A 1 110 ? -2.909 -4.767 18.272 1.00 76.56 110 PRO A CA 1
ATOM 870 C C . PRO A 1 110 ? -3.176 -6.278 18.297 1.00 76.56 110 PRO A C 1
ATOM 872 O O . PRO A 1 110 ? -4.187 -6.750 17.786 1.00 76.56 110 PRO A O 1
ATOM 875 N N . HIS A 1 111 ? -2.295 -7.041 18.947 1.00 80.75 111 HIS A N 1
ATOM 876 C CA . HIS A 1 111 ? -2.406 -8.497 19.070 1.00 80.75 111 HIS A CA 1
ATOM 877 C C . HIS A 1 111 ? -3.519 -8.953 20.022 1.00 80.75 111 HIS A C 1
ATOM 879 O O . HIS A 1 111 ? -3.912 -10.118 20.010 1.00 80.75 111 HIS A O 1
ATOM 885 N N . GLU A 1 112 ? -4.017 -8.052 20.866 1.00 83.62 112 GLU A N 1
ATOM 886 C CA . GLU A 1 112 ? -5.114 -8.329 21.786 1.00 83.62 112 GLU A CA 1
ATOM 887 C C . GLU A 1 112 ? -6.472 -8.055 21.144 1.00 83.62 112 GLU A C 1
ATOM 889 O O . GLU A 1 112 ? -7.481 -8.430 21.726 1.00 83.62 112 GLU A O 1
ATOM 894 N N . VAL A 1 113 ? -6.536 -7.428 19.967 1.00 84.06 113 VAL A N 1
ATOM 895 C CA . VAL A 1 113 ? -7.801 -7.048 19.330 1.00 84.06 113 VAL A CA 1
ATOM 896 C C . VAL A 1 113 ? -8.398 -8.219 18.556 1.00 84.06 113 VAL A C 1
ATOM 898 O O . VAL A 1 113 ? -7.776 -8.786 17.664 1.00 84.06 113 VAL A O 1
ATOM 901 N N . ARG A 1 114 ? -9.650 -8.559 18.881 1.00 86.19 114 ARG A N 1
ATOM 902 C CA . ARG A 1 114 ? -10.450 -9.568 18.172 1.00 86.19 114 ARG A CA 1
ATOM 903 C C . ARG A 1 114 ? -11.438 -8.942 17.193 1.00 86.19 114 ARG A C 1
ATOM 905 O O . ARG A 1 114 ? -11.652 -9.491 16.119 1.00 86.19 114 ARG A O 1
ATOM 912 N N . ALA A 1 115 ? -12.083 -7.849 17.589 1.00 85.81 115 ALA A N 1
ATOM 913 C CA . ALA A 1 115 ? -13.079 -7.164 16.772 1.00 85.81 115 ALA A CA 1
ATOM 914 C C . ALA A 1 115 ? -13.123 -5.674 17.110 1.00 85.81 115 ALA A C 1
ATOM 916 O O . ALA A 1 115 ? -12.919 -5.296 18.267 1.00 85.81 115 ALA A O 1
ATOM 917 N N . ILE A 1 116 ? -13.423 -4.860 16.100 1.00 85.75 116 ILE A N 1
ATOM 918 C CA . ILE A 1 116 ? -13.681 -3.429 16.236 1.00 85.75 116 ILE A CA 1
ATOM 919 C C . ILE A 1 116 ? -15.008 -3.129 15.561 1.00 85.75 116 ILE A C 1
ATOM 921 O O . ILE A 1 116 ? -15.224 -3.502 14.410 1.00 85.75 116 ILE A O 1
ATOM 925 N N . GLU A 1 117 ? -15.877 -2.441 16.285 1.00 88.62 117 GLU A N 1
ATOM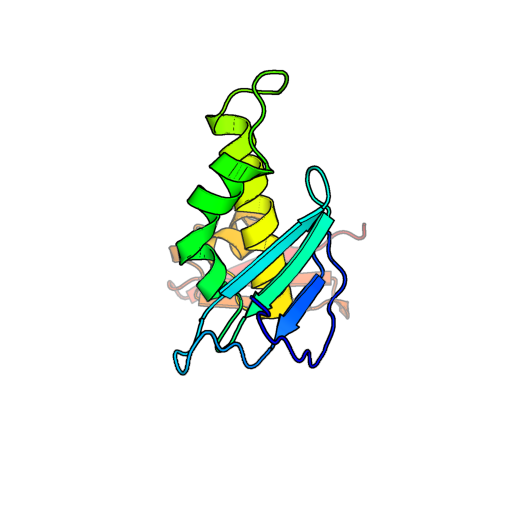 926 C CA . GLU A 1 117 ? -17.156 -1.955 15.788 1.00 88.62 117 GLU A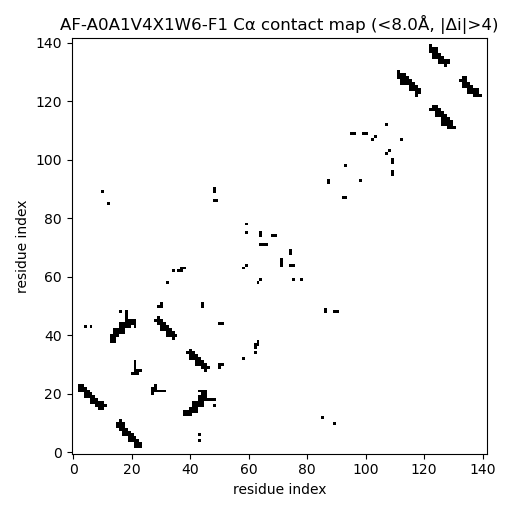 CA 1
ATOM 927 C C . GLU A 1 117 ? -17.172 -0.437 15.934 1.00 88.62 117 GLU A C 1
ATOM 929 O O . GLU A 1 117 ? -16.979 0.083 17.033 1.00 88.62 117 GLU A O 1
ATOM 934 N N . ILE A 1 118 ? -17.394 0.272 14.829 1.00 87.69 118 ILE A N 1
ATOM 935 C CA . ILE A 1 118 ? -17.523 1.729 14.814 1.00 87.69 118 ILE A CA 1
ATOM 936 C C . ILE A 1 118 ? -18.982 2.061 14.529 1.00 87.69 118 ILE A C 1
ATOM 938 O O . ILE A 1 118 ? -19.550 1.607 13.536 1.00 87.69 118 ILE A O 1
ATOM 942 N N . ASN A 1 119 ? -19.583 2.864 15.400 1.00 86.00 119 ASN A N 1
ATOM 943 C CA . ASN A 1 119 ? -20.901 3.436 15.202 1.00 86.00 119 ASN A CA 1
ATOM 944 C C . ASN A 1 119 ? -20.758 4.945 15.001 1.00 86.00 119 ASN A C 1
ATOM 946 O O . ASN A 1 119 ? -20.606 5.700 15.960 1.00 86.00 119 ASN A O 1
ATOM 950 N N . GLU A 1 120 ? -20.831 5.390 13.749 1.00 84.31 120 GLU A N 1
ATOM 951 C CA . GLU A 1 120 ? -20.726 6.812 13.401 1.00 84.31 120 GLU A CA 1
ATOM 952 C C . GLU A 1 120 ? -21.878 7.644 13.974 1.00 84.31 120 GLU A C 1
ATOM 954 O O . GLU A 1 120 ? -21.671 8.783 14.393 1.00 84.31 120 GLU A O 1
ATOM 959 N N . SER A 1 121 ? -23.088 7.074 14.036 1.00 86.00 121 SER A N 1
ATOM 960 C CA . SER A 1 121 ? -24.276 7.778 14.532 1.00 86.00 121 SER A CA 1
ATOM 961 C C . SER A 1 121 ? -24.194 8.066 16.030 1.00 86.00 121 SER A C 1
ATOM 963 O O . SER A 1 121 ? -24.540 9.158 16.476 1.00 86.00 121 SER A O 1
ATOM 965 N N . GLU A 1 122 ? -23.668 7.109 16.794 1.00 87.88 122 GLU A N 1
ATOM 966 C CA . GLU A 1 122 ? -23.414 7.247 18.230 1.00 87.88 122 GLU A CA 1
ATOM 967 C C . GLU A 1 122 ? -22.035 7.843 18.521 1.00 87.88 122 GLU A C 1
ATOM 969 O O . GLU A 1 122 ? -21.705 8.053 19.686 1.00 87.88 122 GLU A O 1
ATOM 974 N N . ARG A 1 123 ? -21.226 8.086 17.479 1.00 88.62 123 ARG A N 1
ATOM 975 C CA . ARG A 1 123 ? -19.818 8.480 17.577 1.00 88.62 123 ARG A CA 1
ATOM 976 C C . ARG A 1 123 ? -19.076 7.642 18.613 1.00 88.62 123 ARG A C 1
ATOM 978 O O . ARG A 1 123 ? -18.429 8.162 19.516 1.00 88.62 123 ARG A O 1
ATOM 985 N N . SER A 1 124 ? -19.202 6.327 18.506 1.00 87.81 124 SER A N 1
ATOM 986 C CA . SER A 1 124 ? -18.596 5.398 19.450 1.00 87.81 124 SER A CA 1
ATOM 987 C C . SER A 1 124 ? -17.833 4.301 18.725 1.00 87.81 124 SER A C 1
ATOM 989 O O . SER A 1 124 ? -18.160 3.913 17.603 1.00 87.81 124 SER A O 1
ATOM 991 N N . MET A 1 125 ? -16.789 3.803 19.375 1.00 87.56 125 MET A N 1
ATOM 992 C CA . MET A 1 125 ? -16.018 2.657 18.924 1.00 87.56 125 MET A CA 1
ATOM 993 C C . MET A 1 125 ? -15.940 1.631 20.049 1.00 87.56 125 MET A C 1
ATOM 995 O O . MET A 1 125 ? -15.583 1.960 21.181 1.00 87.56 125 MET A O 1
ATOM 999 N N . LYS A 1 126 ? -16.255 0.377 19.736 1.00 89.38 126 LYS A N 1
ATOM 1000 C CA . LYS A 1 126 ? -16.113 -0.758 20.648 1.00 89.38 126 LYS A CA 1
ATOM 1001 C C . LYS A 1 126 ? -14.982 -1.646 20.173 1.00 89.38 126 LYS A C 1
ATOM 1003 O O . LYS A 1 126 ? -14.976 -2.095 19.031 1.00 89.38 126 LYS A O 1
ATOM 1008 N N . ILE A 1 127 ? -14.053 -1.928 21.074 1.00 87.56 127 ILE A N 1
ATOM 1009 C CA . ILE A 1 127 ? -12.925 -2.820 20.839 1.00 87.56 127 ILE A CA 1
ATOM 1010 C C . ILE A 1 127 ? -13.120 -4.037 21.729 1.00 87.56 127 ILE A C 1
ATOM 1012 O O . ILE A 1 127 ? -13.150 -3.927 22.955 1.00 87.56 127 ILE A O 1
ATOM 1016 N N . THR A 1 128 ? -13.254 -5.205 21.111 1.00 89.56 128 THR A N 1
ATOM 1017 C CA . THR A 1 128 ? -13.339 -6.471 21.834 1.00 89.56 128 THR A CA 1
ATOM 1018 C C . THR A 1 128 ? -11.981 -7.146 21.829 1.00 89.56 128 THR A C 1
ATOM 1020 O O . THR A 1 128 ? -11.451 -7.461 20.759 1.00 89.56 128 THR A O 1
ATOM 1023 N N . LYS A 1 129 ? -11.430 -7.406 23.014 1.00 89.19 129 LYS A N 1
ATOM 1024 C CA . LYS A 1 129 ? -10.169 -8.127 23.157 1.00 89.19 129 LYS A CA 1
ATOM 1025 C C . LYS A 1 129 ? -10.344 -9.633 22.958 1.00 89.19 129 LYS A C 1
ATOM 1027 O O . LYS A 1 129 ? -11.429 -10.191 23.134 1.00 89.19 129 LYS A O 1
ATOM 1032 N N . THR A 1 130 ? -9.250 -10.322 22.661 1.00 89.56 130 THR A N 1
ATOM 1033 C CA . THR A 1 130 ? -9.165 -11.789 22.616 1.00 89.56 130 THR A CA 1
ATOM 1034 C C . THR A 1 130 ? -9.522 -12.432 23.958 1.00 89.56 130 THR A C 1
ATOM 1036 O O . THR A 1 130 ? -10.114 -13.509 23.964 1.00 89.56 130 THR A O 1
ATOM 1039 N N . SER A 1 131 ? -9.274 -11.742 25.079 1.00 91.75 131 SER A N 1
ATOM 1040 C CA . SER A 1 131 ? -9.720 -12.132 26.428 1.00 91.75 131 SER A CA 1
ATOM 1041 C C . SER A 1 131 ? -11.243 -12.079 26.628 1.00 91.75 131 SER A C 1
ATOM 1043 O O . SER A 1 131 ? -11.750 -12.637 27.599 1.00 91.75 131 SER A O 1
ATOM 1045 N N . GLY A 1 132 ? -11.977 -11.410 25.732 1.00 90.62 132 GLY A N 1
ATOM 1046 C CA . GLY A 1 132 ? -13.406 -11.123 25.864 1.00 90.62 132 GLY A CA 1
ATOM 1047 C C . GLY A 1 132 ? -13.728 -9.795 26.558 1.00 90.62 132 GLY A C 1
ATOM 1048 O O . GLY A 1 132 ? -14.896 -9.419 26.599 1.00 90.62 132 GLY A O 1
ATOM 1049 N N . GLU A 1 133 ? -12.726 -9.072 27.068 1.00 91.69 133 GLU A N 1
ATOM 1050 C CA . GLU A 1 133 ? -12.890 -7.705 27.581 1.00 91.69 133 GLU A CA 1
ATOM 1051 C C . GLU A 1 133 ? -13.372 -6.761 26.466 1.00 91.69 133 GLU A C 1
ATOM 1053 O O . GLU A 1 133 ? -12.903 -6.850 25.330 1.00 91.69 133 GLU A O 1
ATOM 1058 N N . ILE A 1 134 ? -14.291 -5.847 26.788 1.00 91.31 134 ILE A N 1
ATOM 1059 C CA . ILE A 1 134 ? -14.810 -4.847 25.848 1.00 91.31 134 ILE A CA 1
ATOM 1060 C C . ILE A 1 134 ? -14.426 -3.458 26.347 1.00 91.31 134 ILE A C 1
ATOM 1062 O O . ILE A 1 134 ? -14.795 -3.068 27.454 1.00 91.31 134 ILE A O 1
ATOM 1066 N N . ILE A 1 135 ? -13.735 -2.701 25.498 1.00 87.56 135 ILE A N 1
ATOM 1067 C CA . ILE A 1 135 ? -13.405 -1.294 25.725 1.00 87.56 135 ILE A CA 1
ATOM 1068 C C . ILE A 1 135 ? -14.286 -0.449 24.809 1.00 87.56 135 ILE A C 1
ATOM 1070 O O . ILE A 1 135 ? -14.411 -0.739 23.621 1.00 87.56 135 ILE A O 1
ATOM 1074 N N . SER A 1 136 ? -14.913 0.585 25.366 1.00 88.69 136 SER A N 1
ATOM 1075 C CA . SER A 1 136 ? -15.703 1.559 24.607 1.00 88.69 136 SER A CA 1
ATOM 1076 C C . SER A 1 136 ? -14.991 2.906 24.604 1.00 88.69 136 SER A C 1
ATOM 1078 O O . SER A 1 136 ? -14.548 3.373 25.652 1.00 88.69 136 SER A O 1
ATOM 1080 N N . VAL A 1 137 ? -14.887 3.511 23.427 1.00 85.38 137 VAL A N 1
ATOM 1081 C CA . VAL A 1 137 ? -14.238 4.800 23.187 1.00 85.38 137 VAL A CA 1
ATOM 1082 C C . VAL A 1 137 ? -15.262 5.741 22.558 1.00 85.38 137 VAL A C 1
ATOM 1084 O O . VAL A 1 137 ? -15.965 5.359 21.622 1.00 85.38 137 VAL A O 1
ATOM 1087 N N . GLU A 1 138 ? -15.352 6.963 23.072 1.00 87.62 138 GLU A N 1
ATOM 1088 C CA . GLU A 1 138 ? -16.120 8.046 22.454 1.00 87.62 138 GLU A CA 1
ATOM 1089 C C . GLU A 1 138 ? -15.278 8.715 21.357 1.00 87.62 138 GLU A C 1
ATOM 1091 O O . GLU A 1 138 ? -14.093 8.993 21.553 1.00 87.62 138 GLU A O 1
ATOM 1096 N N . LEU A 1 139 ? -15.883 8.963 20.198 1.00 83.62 139 LEU A N 1
ATOM 1097 C CA . LEU A 1 139 ? -15.261 9.615 19.052 1.00 83.62 139 LEU A CA 1
ATOM 1098 C C . LEU A 1 139 ? -15.665 11.092 19.036 1.00 83.62 139 LEU A C 1
ATOM 1100 O O . LEU A 1 139 ? -16.841 11.443 18.928 1.00 83.62 139 LEU A O 1
ATOM 1104 N N . LEU A 1 140 ? -14.681 11.981 19.122 1.00 81.38 140 LEU A N 1
ATOM 1105 C CA . LEU A 1 140 ? -14.921 13.416 18.998 1.00 81.38 140 LEU A CA 1
ATOM 1106 C C . LEU A 1 140 ? -15.084 13.791 17.519 1.00 81.38 140 LEU A C 1
ATOM 1108 O O . LEU A 1 140 ? -14.457 13.194 16.646 1.00 81.38 140 LEU A O 1
ATOM 1112 N N . ALA A 1 141 ? -15.934 14.781 17.233 1.00 76.00 141 ALA A N 1
ATOM 1113 C CA . ALA A 1 141 ? -15.982 15.364 15.894 1.00 76.00 141 ALA A CA 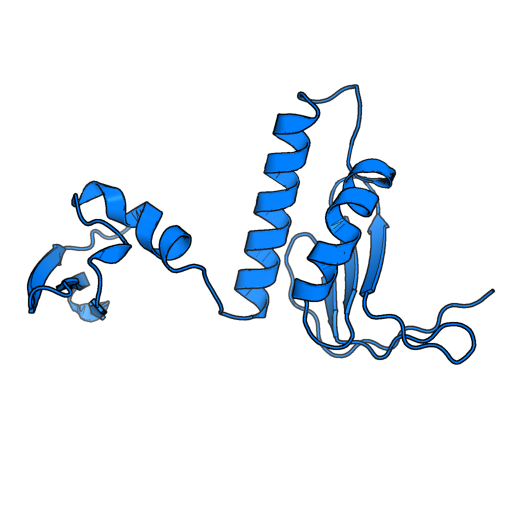1
ATOM 1114 C C . ALA A 1 141 ? -14.659 16.075 15.580 1.00 76.00 141 ALA A C 1
ATOM 1116 O O . ALA A 1 141 ? -14.073 16.688 16.475 1.00 76.00 141 ALA A O 1
ATOM 1117 N N . ALA A 1 142 ? -14.233 15.975 14.320 1.00 60.72 142 ALA A N 1
ATOM 1118 C CA . ALA A 1 142 ? -13.107 16.727 13.773 1.00 60.72 142 ALA A CA 1
ATOM 1119 C C . ALA A 1 142 ? -13.409 18.231 13.695 1.00 60.72 142 ALA A C 1
ATOM 1121 O O . ALA A 1 142 ? -14.589 18.584 13.447 1.00 60.72 142 ALA A O 1
#

pLDDT: mean 81.85, std 12.54, range [41.41, 93.75]